Protein AF-A0A925H1S0-F1 (afdb_monomer)

Structure (mmCIF, N/CA/C/O backbone):
data_AF-A0A925H1S0-F1
#
_entry.id   AF-A0A925H1S0-F1
#
loop_
_atom_site.group_PDB
_atom_site.id
_atom_site.type_symbol
_atom_site.label_atom_id
_atom_site.label_alt_id
_atom_site.lab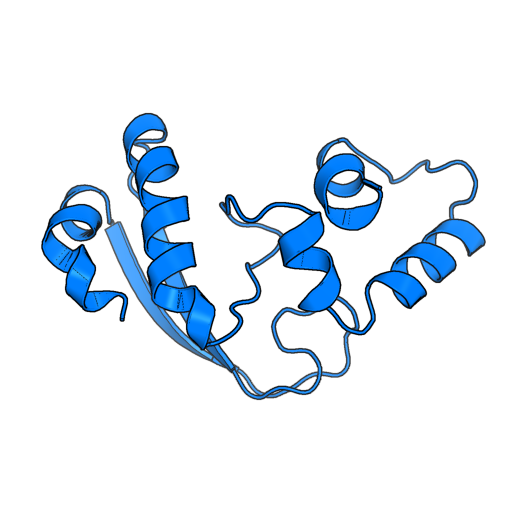el_comp_id
_atom_site.label_asym_id
_atom_site.label_entity_id
_atom_site.label_seq_id
_atom_site.pdbx_PDB_ins_code
_atom_site.Cartn_x
_atom_site.Cartn_y
_atom_site.Cartn_z
_atom_site.occupancy
_atom_site.B_iso_or_equiv
_atom_site.auth_seq_id
_atom_site.auth_comp_id
_atom_site.auth_asym_id
_atom_site.auth_atom_id
_atom_site.pdbx_PDB_model_num
ATOM 1 N N . ALA A 1 1 ? -4.481 -5.041 -17.999 1.00 91.06 1 ALA A N 1
ATOM 2 C CA . ALA A 1 1 ? -4.084 -3.693 -17.539 1.00 91.06 1 ALA A CA 1
ATOM 3 C C . ALA A 1 1 ? -2.563 -3.558 -17.510 1.00 91.06 1 ALA A C 1
ATOM 5 O O . ALA A 1 1 ? -2.028 -3.006 -18.456 1.00 91.06 1 ALA A O 1
ATOM 6 N N . VAL A 1 2 ? -1.868 -4.151 -16.526 1.00 93.62 2 VAL A N 1
ATOM 7 C CA . VAL A 1 2 ? -0.399 -4.038 -16.345 1.00 93.62 2 VAL A CA 1
ATOM 8 C C . VAL A 1 2 ? 0.413 -4.391 -17.596 1.00 93.62 2 VAL A C 1
ATOM 10 O O . VAL A 1 2 ? 1.382 -3.708 -17.899 1.00 93.62 2 VAL A O 1
ATOM 13 N N . GLU A 1 3 ? -0.018 -5.395 -18.360 1.00 94.38 3 GLU A N 1
ATOM 14 C CA . GLU A 1 3 ? 0.625 -5.815 -19.614 1.00 94.38 3 GLU A CA 1
ATOM 15 C C . GLU A 1 3 ? 0.848 -4.669 -20.621 1.00 94.38 3 GLU A C 1
ATOM 17 O O . GLU A 1 3 ? 1.852 -4.652 -21.325 1.00 94.38 3 GLU A O 1
ATOM 22 N N . ARG A 1 4 ? -0.025 -3.650 -20.642 1.00 96.44 4 ARG A N 1
ATOM 23 C CA . ARG A 1 4 ? 0.122 -2.462 -21.510 1.00 96.44 4 ARG A CA 1
ATOM 24 C C . ARG A 1 4 ? 1.370 -1.630 -21.194 1.00 96.44 4 ARG A C 1
ATOM 26 O O . ARG A 1 4 ? 1.775 -0.800 -21.999 1.00 96.44 4 ARG A O 1
ATOM 33 N N . LEU A 1 5 ? 1.958 -1.830 -20.015 1.00 97.12 5 LEU A N 1
ATOM 34 C CA . LEU A 1 5 ? 3.176 -1.174 -19.552 1.00 97.12 5 LEU A CA 1
ATOM 35 C C . LEU A 1 5 ? 4.403 -2.097 -19.623 1.00 97.12 5 LEU A C 1
ATOM 37 O O . LEU A 1 5 ? 5.449 -1.706 -19.107 1.00 97.12 5 LEU A O 1
ATOM 41 N N . ARG A 1 6 ? 4.305 -3.289 -20.242 1.00 96.81 6 ARG A N 1
ATOM 42 C CA . ARG A 1 6 ? 5.385 -4.293 -20.346 1.00 96.81 6 ARG A CA 1
ATOM 43 C C . ARG A 1 6 ? 6.742 -3.657 -20.634 1.00 96.81 6 ARG A C 1
ATOM 45 O O . ARG A 1 6 ? 7.643 -3.767 -19.810 1.00 96.81 6 ARG A O 1
ATOM 52 N N . ASP A 1 7 ? 6.857 -2.922 -21.736 1.00 97.75 7 ASP A N 1
ATOM 53 C CA . ASP A 1 7 ? 8.143 -2.382 -22.200 1.00 97.75 7 ASP A CA 1
ATOM 54 C C . ASP A 1 7 ? 8.728 -1.324 -21.254 1.00 97.75 7 ASP A C 1
ATOM 56 O O . ASP A 1 7 ? 9.930 -1.070 -21.257 1.00 97.75 7 ASP A O 1
ATOM 60 N N . ARG A 1 8 ? 7.888 -0.728 -20.399 1.00 97.44 8 ARG A N 1
ATOM 61 C CA . ARG A 1 8 ? 8.308 0.209 -19.350 1.00 97.44 8 ARG A CA 1
ATOM 62 C C . ARG A 1 8 ? 8.651 -0.492 -18.037 1.00 97.44 8 ARG A C 1
ATOM 64 O O . ARG A 1 8 ? 9.439 0.041 -17.271 1.00 97.44 8 ARG A O 1
ATOM 71 N N . ILE A 1 9 ? 8.047 -1.645 -17.752 1.00 97.69 9 ILE A N 1
ATOM 72 C CA . ILE A 1 9 ? 8.212 -2.394 -16.498 1.00 97.69 9 ILE A CA 1
ATOM 73 C C . ILE A 1 9 ? 9.393 -3.361 -16.593 1.00 97.69 9 ILE A C 1
ATOM 75 O O . ILE A 1 9 ? 10.259 -3.356 -15.719 1.00 97.69 9 ILE A O 1
ATOM 79 N N . THR A 1 10 ? 9.439 -4.179 -17.647 1.00 97.44 10 THR A N 1
ATOM 80 C CA . THR A 1 10 ? 10.390 -5.287 -17.813 1.00 97.44 10 THR A CA 1
ATOM 81 C C . THR A 1 10 ? 11.858 -4.878 -17.649 1.00 97.44 10 THR A C 1
ATOM 83 O O . THR A 1 10 ? 12.572 -5.609 -16.963 1.00 97.44 10 THR A O 1
ATOM 86 N N . PRO A 1 11 ? 12.338 -3.726 -18.165 1.00 98.06 11 PRO A N 1
ATOM 87 C CA . PRO A 1 11 ? 13.737 -3.329 -17.985 1.00 98.06 11 PRO A CA 1
ATOM 88 C C . PRO A 1 11 ? 14.167 -3.186 -16.515 1.00 98.06 11 PRO A C 1
ATOM 90 O O . PRO A 1 11 ? 15.327 -3.441 -16.188 1.00 98.06 11 PRO A O 1
ATOM 93 N N . HIS A 1 12 ? 13.231 -2.834 -15.629 1.00 98.31 12 HIS A N 1
ATOM 94 C CA . HIS A 1 12 ? 13.474 -2.529 -14.214 1.00 98.31 12 HIS A CA 1
ATOM 95 C C . HIS A 1 12 ? 13.027 -3.653 -13.264 1.00 98.31 12 HIS A C 1
ATOM 97 O O . HIS A 1 12 ? 13.186 -3.546 -12.047 1.00 98.31 12 HIS A O 1
ATOM 103 N N . LEU A 1 13 ? 12.439 -4.725 -13.796 1.00 98.00 13 LEU A N 1
ATOM 104 C CA . LEU A 1 13 ? 11.839 -5.807 -13.024 1.00 98.00 13 LEU A CA 1
ATOM 105 C C . LEU A 1 13 ? 12.825 -6.976 -12.872 1.00 98.00 13 LEU A C 1
ATOM 107 O O . LEU A 1 13 ? 13.468 -7.376 -13.839 1.00 98.00 13 LEU A O 1
ATOM 111 N N . LEU A 1 14 ? 12.930 -7.541 -11.667 1.00 98.38 14 LEU A N 1
ATOM 112 C CA . LEU A 1 14 ? 13.554 -8.852 -11.453 1.00 98.38 14 LEU A CA 1
ATOM 113 C C . LEU A 1 14 ? 12.534 -9.967 -11.699 1.00 98.38 14 LEU A C 1
ATOM 115 O O . LEU A 1 14 ? 12.795 -10.887 -12.465 1.00 98.38 14 LEU A O 1
ATOM 119 N N . ILE A 1 15 ? 11.361 -9.872 -11.065 1.00 98.19 15 ILE A N 1
ATOM 120 C CA . ILE A 1 15 ? 10.263 -10.829 -11.242 1.00 98.19 15 ILE A CA 1
ATOM 121 C C . ILE A 1 15 ? 8.916 -10.202 -10.866 1.00 98.19 15 ILE A C 1
ATOM 123 O O . ILE A 1 15 ? 8.851 -9.313 -10.013 1.00 98.19 15 ILE A O 1
ATOM 127 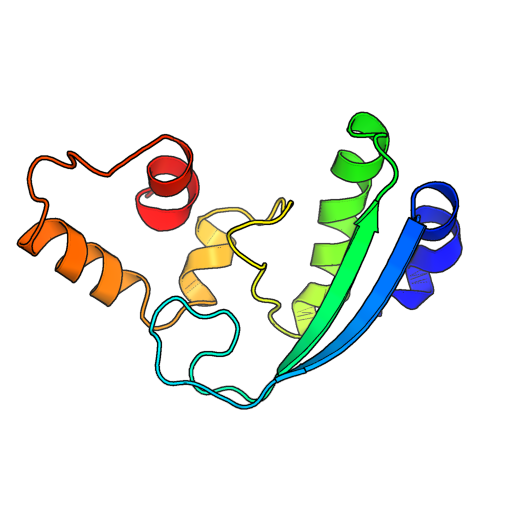N N . SER A 1 16 ? 7.835 -10.689 -11.479 1.00 98.00 16 SER A N 1
ATOM 128 C CA . SER A 1 16 ? 6.468 -10.466 -11.007 1.00 98.00 16 SER A CA 1
ATOM 129 C C . SER A 1 16 ? 5.822 -11.794 -10.628 1.00 98.00 16 SER A C 1
ATOM 131 O O . SER A 1 16 ? 6.065 -12.817 -11.262 1.00 98.00 16 SER A O 1
ATOM 133 N N . GLU A 1 17 ? 5.012 -11.769 -9.577 1.00 98.50 17 GLU A N 1
ATOM 134 C CA . GLU A 1 17 ? 4.317 -12.934 -9.039 1.00 98.50 17 GLU A CA 1
AT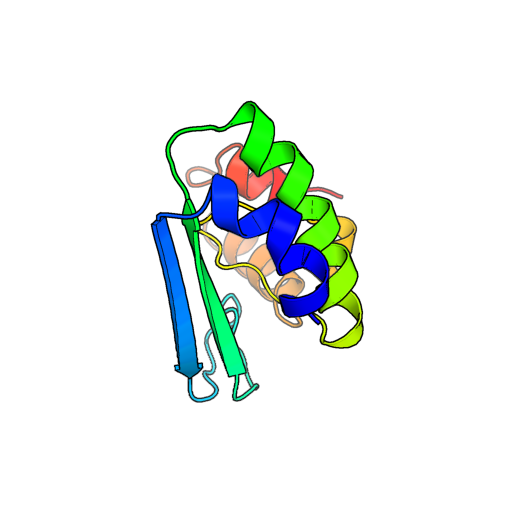OM 135 C C . GLU A 1 17 ? 2.825 -12.606 -8.925 1.00 98.50 17 GLU A C 1
ATOM 137 O O . GLU A 1 17 ? 2.454 -11.574 -8.356 1.00 98.50 17 GLU A O 1
ATOM 142 N N . ILE A 1 18 ? 1.973 -13.487 -9.451 1.00 98.19 18 ILE A N 1
ATOM 143 C CA . ILE A 1 18 ? 0.515 -13.365 -9.374 1.00 98.19 18 ILE A CA 1
ATOM 144 C C . ILE A 1 18 ? -0.002 -14.426 -8.412 1.00 98.19 18 ILE A C 1
ATOM 146 O O . ILE A 1 18 ? 0.297 -15.608 -8.562 1.00 98.19 18 ILE A O 1
ATOM 150 N N . ARG A 1 19 ? -0.789 -13.999 -7.426 1.00 98.69 19 ARG A N 1
ATOM 151 C CA . ARG A 1 19 ? -1.390 -14.879 -6.417 1.00 98.69 19 ARG A CA 1
ATOM 152 C C . ARG A 1 19 ? -2.861 -14.578 -6.231 1.00 98.69 19 ARG A C 1
ATOM 154 O O . ARG A 1 19 ? -3.306 -13.462 -6.482 1.00 98.69 19 ARG A O 1
ATOM 161 N N . THR A 1 20 ? -3.582 -15.547 -5.694 1.00 98.69 20 THR A N 1
ATOM 162 C CA . THR A 1 20 ? -4.933 -15.370 -5.161 1.00 98.69 20 THR A CA 1
ATOM 163 C C . THR A 1 20 ? -4.904 -15.439 -3.643 1.00 98.69 20 THR A C 1
ATOM 165 O O . THR A 1 20 ? -4.183 -16.257 -3.073 1.00 98.69 20 THR A O 1
ATOM 168 N N . VAL A 1 21 ? -5.701 -14.601 -2.991 1.00 98.69 21 VAL A N 1
ATOM 169 C CA . VAL A 1 21 ? -5.843 -14.548 -1.535 1.00 98.69 21 VAL A CA 1
ATOM 170 C C . VAL A 1 21 ? -7.332 -14.564 -1.198 1.00 98.69 21 VAL A C 1
ATOM 172 O O . VAL A 1 21 ? -8.117 -13.843 -1.819 1.00 98.69 21 VAL A O 1
ATOM 175 N N . ALA A 1 22 ? -7.729 -15.407 -0.244 1.00 98.69 22 ALA A N 1
ATOM 176 C CA . ALA A 1 22 ? -9.091 -15.414 0.280 1.00 98.69 22 ALA A CA 1
ATOM 177 C C . ALA A 1 22 ? -9.413 -14.083 0.986 1.00 98.69 22 ALA A C 1
ATOM 179 O O . ALA A 1 22 ? -8.512 -13.341 1.374 1.00 98.69 22 ALA A O 1
ATOM 180 N N . ALA A 1 23 ? -10.699 -13.775 1.148 1.00 98.62 23 ALA A N 1
ATOM 181 C CA . ALA A 1 23 ? -11.100 -12.638 1.969 1.00 98.62 23 ALA A CA 1
ATOM 182 C C . ALA A 1 23 ? -10.702 -12.857 3.436 1.00 98.62 23 ALA A C 1
ATOM 184 O O . ALA A 1 23 ? -10.734 -13.988 3.923 1.00 98.62 23 ALA A O 1
ATOM 185 N N . ASP A 1 24 ? -10.403 -11.768 4.140 1.00 98.62 24 ASP A N 1
ATOM 186 C CA . ASP A 1 24 ? -10.204 -11.772 5.590 1.00 98.62 24 ASP A CA 1
ATOM 187 C C . ASP A 1 24 ? -11.048 -10.696 6.290 1.00 98.62 24 ASP A C 1
ATOM 189 O O . ASP A 1 24 ? -11.729 -9.890 5.647 1.00 98.62 24 ASP A O 1
ATOM 193 N N . ASP A 1 25 ? -10.991 -10.697 7.621 1.00 98.31 25 ASP A N 1
ATOM 194 C CA . ASP A 1 25 ? -11.728 -9.771 8.485 1.00 98.31 25 ASP A CA 1
ATOM 195 C C . ASP A 1 25 ? -10.823 -8.725 9.158 1.00 98.31 25 ASP A C 1
ATOM 197 O O . ASP A 1 25 ? -11.271 -7.958 10.015 1.00 98.31 25 ASP A O 1
ATOM 201 N N . LEU A 1 26 ? -9.544 -8.662 8.775 1.00 98.50 26 LEU A N 1
ATOM 202 C CA . LEU A 1 26 ? -8.580 -7.738 9.362 1.00 98.50 26 LEU A CA 1
ATOM 203 C C . LEU A 1 26 ? -8.765 -6.356 8.732 1.00 98.50 26 LEU A C 1
ATOM 205 O O . LEU A 1 26 ? -8.505 -6.160 7.550 1.00 98.50 26 LEU A O 1
ATOM 209 N N . TRP A 1 27 ? -9.179 -5.373 9.532 1.00 98.12 27 TRP A N 1
ATOM 210 C CA . TRP A 1 27 ? -9.606 -4.042 9.069 1.00 98.12 27 TRP A CA 1
ATOM 211 C C . TRP A 1 27 ? -8.633 -3.341 8.116 1.00 98.12 27 TRP A C 1
ATOM 213 O O . TRP A 1 27 ? -9.059 -2.668 7.178 1.00 98.12 27 TRP A O 1
ATOM 223 N N . MET A 1 28 ? -7.331 -3.511 8.351 1.00 98.00 28 MET A N 1
ATOM 224 C CA . MET A 1 28 ? -6.271 -2.886 7.558 1.00 98.00 28 MET A CA 1
ATOM 225 C C . MET A 1 28 ? -5.637 -3.841 6.541 1.00 98.00 28 MET A C 1
ATOM 227 O O . MET A 1 28 ?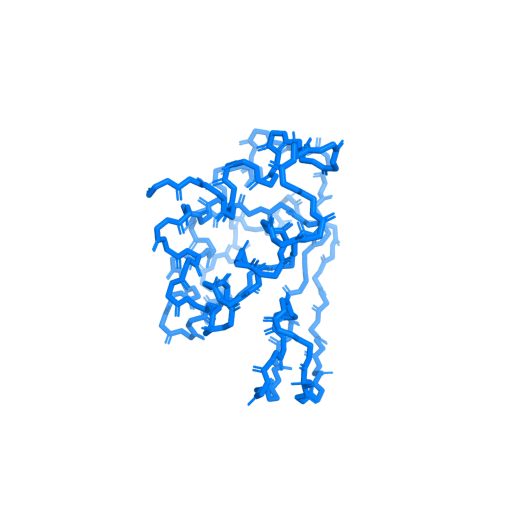 -4.625 -3.500 5.933 1.00 98.00 28 MET A O 1
ATOM 231 N N . SER A 1 29 ? -6.199 -5.028 6.321 1.00 98.38 29 SER A N 1
ATOM 232 C CA . SER A 1 29 ? -5.719 -5.924 5.275 1.00 98.38 29 SER A CA 1
ATOM 233 C C . SER A 1 29 ? -6.086 -5.403 3.882 1.00 98.38 29 SER A C 1
ATOM 235 O O . SER A 1 29 ? -7.231 -5.002 3.647 1.00 98.38 29 SER A O 1
ATOM 237 N N . PRO A 1 30 ? -5.174 -5.493 2.896 1.00 98.12 30 PRO A N 1
ATOM 238 C CA . PRO A 1 30 ? -5.527 -5.299 1.492 1.00 98.12 30 PRO A CA 1
ATOM 239 C C . PRO A 1 30 ? -6.637 -6.255 1.001 1.00 98.12 30 PRO A C 1
ATOM 241 O O . PRO A 1 30 ? -7.306 -5.957 0.011 1.00 98.12 30 PRO A O 1
ATOM 244 N N . CYS A 1 31 ? -6.879 -7.372 1.697 1.00 98.44 31 CYS A N 1
ATOM 245 C CA . CYS A 1 31 ? -7.869 -8.396 1.338 1.00 98.44 31 CYS A CA 1
ATOM 246 C C . CYS A 1 31 ? -9.147 -8.358 2.204 1.00 98.44 31 CYS A C 1
ATOM 248 O O . CYS A 1 31 ? -9.984 -9.257 2.094 1.00 98.44 31 CYS A O 1
ATOM 250 N N . TYR A 1 32 ? -9.342 -7.303 3.012 1.00 98.38 32 TYR A N 1
ATOM 251 C CA . TYR A 1 32 ? -10.519 -7.149 3.876 1.00 98.38 32 TYR A CA 1
ATOM 252 C C . TYR A 1 32 ? -11.827 -7.327 3.090 1.00 98.38 32 TYR A C 1
ATOM 254 O O . TYR A 1 32 ? -12.073 -6.592 2.119 1.00 98.38 32 TYR A O 1
ATOM 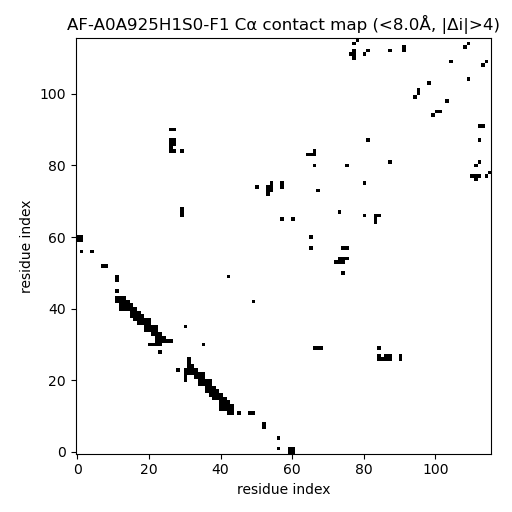262 N N . LYS A 1 33 ? -12.624 -8.325 3.501 1.00 98.00 33 LYS A N 1
ATOM 263 C CA . LYS A 1 33 ? -13.930 -8.738 2.955 1.00 98.00 33 LYS A CA 1
ATOM 264 C C . LYS A 1 33 ? -13.967 -8.960 1.436 1.00 98.00 33 LYS A C 1
ATOM 266 O O . LYS A 1 33 ? -15.040 -8.957 0.838 1.00 98.00 33 LYS A O 1
ATOM 271 N N . ARG A 1 34 ? -12.811 -9.166 0.793 1.00 97.44 34 ARG A N 1
ATOM 272 C CA . ARG A 1 34 ? -12.707 -9.278 -0.667 1.00 97.44 34 ARG A CA 1
ATOM 273 C C . ARG A 1 34 ? -11.687 -10.345 -1.079 1.00 97.44 34 ARG A C 1
ATOM 275 O O . ARG A 1 34 ? -10.486 -10.101 -0.921 1.00 97.44 34 ARG A O 1
ATOM 282 N N . PRO A 1 35 ? -12.115 -11.470 -1.689 1.00 98.31 35 PRO A N 1
ATOM 283 C CA . PRO A 1 35 ? -11.197 -12.366 -2.384 1.00 98.31 35 PRO A CA 1
ATOM 284 C C . PRO A 1 35 ? -10.436 -11.568 -3.442 1.00 98.31 35 PRO A C 1
ATOM 286 O O . PRO A 1 35 ? -11.037 -10.807 -4.202 1.00 98.31 35 PRO A O 1
ATOM 289 N N . SER A 1 36 ? -9.115 -11.679 -3.450 1.00 98.50 36 SER A N 1
ATOM 290 C CA . SER A 1 36 ? -8.259 -10.739 -4.171 1.00 98.50 36 SER A CA 1
ATOM 291 C C . SER A 1 36 ? -7.212 -11.462 -5.007 1.00 98.50 36 SER A C 1
ATOM 293 O O . SER A 1 36 ? -6.638 -12.465 -4.587 1.00 98.50 36 SER A O 1
ATOM 295 N N . VAL A 1 37 ? -6.923 -10.913 -6.187 1.00 98.38 37 VAL A N 1
ATOM 296 C CA . VAL A 1 37 ? -5.713 -11.239 -6.948 1.00 98.38 37 VAL A CA 1
ATOM 297 C C . VAL A 1 37 ? -4.641 -10.218 -6.579 1.00 98.38 37 VAL A C 1
ATOM 299 O O . VAL A 1 37 ? -4.865 -9.012 -6.686 1.00 98.38 37 VAL A O 1
ATOM 302 N N . ALA A 1 38 ? -3.476 -10.690 -6.147 1.00 98.44 38 ALA A N 1
ATOM 303 C CA . ALA A 1 38 ? -2.320 -9.863 -5.833 1.00 98.44 38 ALA A CA 1
ATOM 304 C C . ALA A 1 38 ? -1.311 -9.915 -6.983 1.00 98.44 38 ALA A C 1
ATOM 306 O O . ALA A 1 38 ? -0.855 -10.995 -7.359 1.00 98.44 38 ALA A O 1
ATOM 307 N N . ILE A 1 39 ? -0.932 -8.743 -7.496 1.00 98.25 39 ILE A N 1
ATOM 308 C CA . ILE A 1 39 ? 0.148 -8.579 -8.475 1.00 98.25 39 ILE A CA 1
ATOM 309 C C . ILE A 1 39 ? 1.352 -8.014 -7.725 1.00 98.25 39 ILE A C 1
ATOM 311 O O . ILE A 1 39 ? 1.339 -6.869 -7.272 1.00 98.25 39 ILE A O 1
ATOM 315 N N . HIS A 1 40 ? 2.377 -8.839 -7.537 1.00 98.56 40 HIS A N 1
ATOM 316 C CA . HIS A 1 40 ? 3.608 -8.463 -6.849 1.00 98.56 40 HIS A CA 1
ATOM 317 C C . HIS A 1 40 ? 4.707 -8.125 -7.851 1.00 98.56 40 HIS A C 1
ATOM 319 O O . HIS A 1 40 ? 4.822 -8.772 -8.890 1.00 98.56 40 HIS A O 1
ATOM 325 N N . PHE A 1 41 ? 5.536 -7.142 -7.505 1.00 98.50 41 PHE A N 1
ATOM 326 C CA . PHE A 1 41 ? 6.700 -6.737 -8.281 1.00 98.50 41 PHE A CA 1
ATOM 327 C C . PHE A 1 41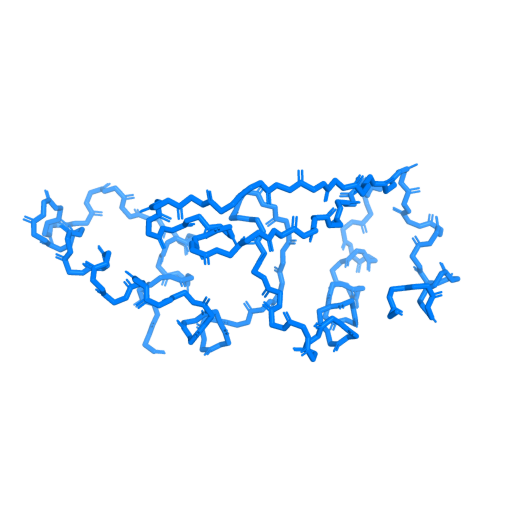 ? 7.933 -6.758 -7.382 1.00 98.50 41 PHE A C 1
ATOM 329 O O . PHE A 1 41 ? 7.965 -6.099 -6.339 1.00 98.50 41 PHE A O 1
ATOM 336 N N . THR A 1 42 ? 8.957 -7.491 -7.803 1.00 98.44 42 THR A N 1
ATOM 337 C CA . THR A 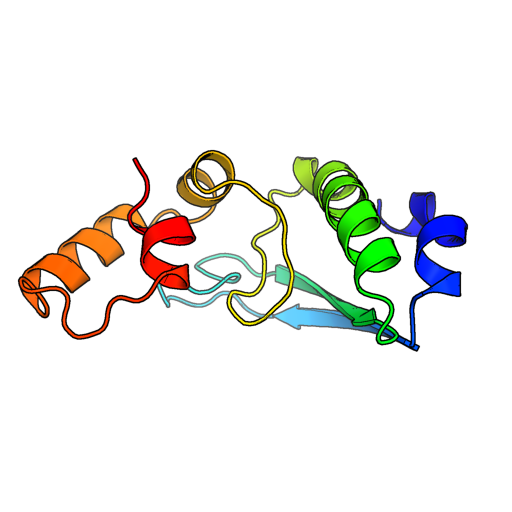1 42 ? 10.311 -7.369 -7.265 1.00 98.44 42 THR A CA 1
ATOM 338 C C . THR A 1 42 ? 11.119 -6.547 -8.259 1.00 98.44 42 THR A C 1
ATOM 340 O O . THR A 1 42 ? 11.408 -7.010 -9.362 1.00 98.44 42 THR A O 1
ATOM 343 N N . TRP A 1 43 ? 11.458 -5.317 -7.886 1.00 98.50 43 TRP A N 1
ATOM 344 C CA . TRP A 1 43 ? 12.212 -4.389 -8.729 1.00 98.50 43 TRP A CA 1
ATOM 345 C C . TRP A 1 43 ? 13.723 -4.582 -8.573 1.00 98.50 43 TRP A C 1
ATOM 347 O O . TRP A 1 43 ? 14.198 -4.976 -7.507 1.00 98.50 43 TRP A O 1
ATOM 357 N N . LYS A 1 44 ? 14.489 -4.229 -9.609 1.00 98.56 44 LYS A N 1
ATOM 358 C CA . LYS A 1 44 ? 15.914 -3.904 -9.459 1.00 98.56 44 LYS A CA 1
ATOM 359 C C . LYS A 1 44 ? 16.058 -2.685 -8.539 1.00 98.56 44 LYS A C 1
ATOM 361 O O . LYS A 1 44 ? 15.119 -1.897 -8.401 1.00 98.56 44 LYS A O 1
ATOM 366 N N . GLN A 1 45 ? 17.227 -2.498 -7.925 1.00 97.50 45 GLN A N 1
ATOM 367 C CA . GLN A 1 45 ? 17.495 -1.370 -7.015 1.00 97.50 45 GLN A CA 1
ATOM 368 C C . GLN A 1 45 ? 17.704 -0.036 -7.765 1.00 97.50 45 GLN A C 1
ATOM 370 O O . GLN A 1 45 ? 18.705 0.652 -7.607 1.00 97.50 45 GLN A O 1
ATOM 375 N N . GLU A 1 46 ? 16.736 0.341 -8.597 1.00 97.50 46 GLU A N 1
ATOM 376 C CA . GLU A 1 46 ? 16.777 1.486 -9.508 1.00 97.50 46 GLU A CA 1
ATOM 377 C C . GLU A 1 46 ? 15.680 2.490 -9.126 1.00 97.50 46 GLU A C 1
ATOM 379 O O . GLU A 1 46 ? 14.768 2.793 -9.901 1.00 97.50 46 GLU A O 1
ATOM 384 N N . TRP A 1 47 ? 15.742 2.993 -7.888 1.00 96.56 47 TRP A N 1
ATOM 385 C CA . TRP A 1 47 ? 14.662 3.789 -7.293 1.00 96.56 47 TRP A CA 1
ATOM 386 C C . TRP A 1 47 ? 14.162 4.954 -8.166 1.00 96.56 47 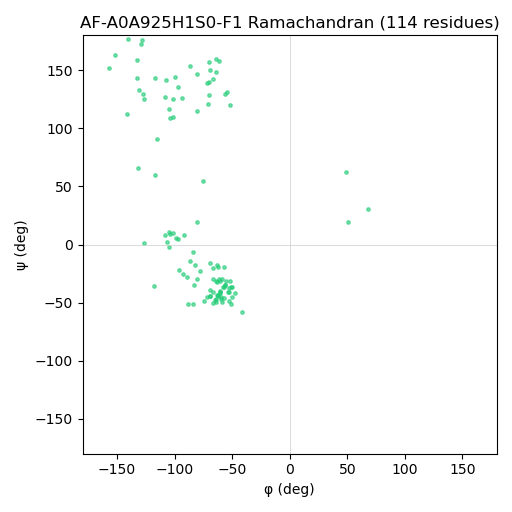TRP A C 1
ATOM 388 O O . TRP A 1 47 ? 12.945 5.075 -8.321 1.00 96.56 47 TRP A O 1
ATOM 398 N N . PRO A 1 48 ? 15.019 5.778 -8.805 1.00 97.50 48 PRO A N 1
ATOM 399 C CA . PRO A 1 48 ? 14.535 6.871 -9.648 1.00 97.50 48 PRO A CA 1
ATOM 400 C C . PRO A 1 48 ? 13.632 6.409 -10.800 1.00 97.50 48 PRO A C 1
ATOM 402 O O . PRO A 1 48 ? 12.668 7.099 -11.131 1.00 97.50 48 PRO A O 1
ATOM 405 N N . ALA A 1 49 ? 13.922 5.254 -11.406 1.00 97.38 49 ALA A N 1
ATOM 406 C CA . ALA A 1 49 ? 13.099 4.688 -12.470 1.00 97.38 49 ALA A CA 1
ATOM 407 C C . ALA A 1 49 ? 11.805 4.089 -11.909 1.00 97.38 49 ALA A C 1
ATOM 409 O O . ALA A 1 49 ? 10.718 4.448 -12.364 1.00 97.38 49 ALA A O 1
ATOM 410 N N . VAL A 1 50 ? 11.913 3.265 -10.861 1.00 97.94 50 VAL A N 1
ATOM 411 C CA . VAL A 1 50 ? 10.764 2.618 -10.206 1.00 97.94 50 VAL A CA 1
ATOM 412 C C . VAL A 1 50 ? 9.754 3.656 -9.712 1.00 97.94 50 VAL A C 1
ATOM 414 O O . VAL A 1 50 ? 8.567 3.538 -10.006 1.00 97.94 50 VAL A O 1
ATOM 417 N N . LYS A 1 51 ? 10.210 4.731 -9.055 1.00 97.62 51 LYS A N 1
ATOM 418 C CA . LYS A 1 51 ? 9.346 5.808 -8.544 1.00 97.62 51 LYS A CA 1
ATOM 419 C C . LYS A 1 51 ? 8.481 6.448 -9.636 1.00 97.62 51 LYS A C 1
ATOM 421 O O . LYS A 1 51 ? 7.348 6.826 -9.363 1.00 97.62 51 LYS A O 1
ATOM 426 N N . ARG A 1 52 ? 8.989 6.565 -10.869 1.00 97.62 52 ARG A N 1
ATOM 427 C CA . ARG A 1 52 ? 8.228 7.117 -12.007 1.00 97.62 52 ARG A CA 1
ATOM 428 C C . ARG A 1 52 ? 7.225 6.124 -12.597 1.00 97.62 52 ARG A C 1
ATOM 430 O O . ARG A 1 52 ? 6.272 6.549 -13.244 1.00 97.62 52 ARG A O 1
ATOM 437 N N . LEU A 1 53 ? 7.430 4.823 -12.392 1.00 97.88 53 LEU A N 1
ATOM 438 C CA . LEU A 1 53 ? 6.542 3.773 -12.893 1.00 97.88 53 LEU A CA 1
ATOM 439 C C . LEU A 1 53 ? 5.339 3.531 -11.983 1.00 97.88 53 LEU A C 1
ATOM 441 O O . LEU A 1 53 ? 4.262 3.242 -12.502 1.00 97.88 53 LEU A O 1
ATOM 445 N N . LEU A 1 54 ? 5.500 3.664 -10.662 1.00 98.12 54 LEU A N 1
ATOM 446 C CA . LEU A 1 54 ? 4.432 3.369 -9.697 1.00 98.12 54 LEU A CA 1
ATOM 447 C C . LEU A 1 54 ? 3.116 4.110 -10.009 1.00 98.12 54 LEU A C 1
ATOM 449 O O . LEU A 1 54 ? 2.108 3.416 -10.155 1.00 98.12 54 LEU A O 1
ATOM 453 N N . PRO A 1 55 ? 3.095 5.436 -10.272 1.00 97.94 55 PRO A N 1
ATOM 454 C CA . PRO A 1 55 ? 1.847 6.130 -10.595 1.00 97.94 55 PRO A CA 1
ATOM 455 C C . PRO A 1 55 ? 1.194 5.635 -11.893 1.00 97.94 55 PRO A C 1
ATOM 457 O O . PRO A 1 55 ? -0.028 5.632 -12.023 1.00 97.94 55 PRO A O 1
ATOM 460 N N . LEU A 1 56 ? 1.995 5.200 -12.875 1.00 98.06 56 LEU A N 1
ATOM 461 C CA . LEU A 1 56 ? 1.476 4.664 -14.137 1.00 98.06 56 LEU A CA 1
ATOM 462 C C . LEU A 1 56 ? 0.784 3.318 -13.910 1.00 98.06 56 LEU A C 1
ATOM 464 O O . LEU A 1 56 ? -0.312 3.098 -14.424 1.00 98.06 56 LEU A O 1
ATOM 468 N N . ILE A 1 57 ? 1.404 2.440 -13.118 1.00 98.19 57 ILE A N 1
ATOM 469 C CA . ILE A 1 57 ? 0.841 1.136 -12.746 1.00 98.19 57 ILE A CA 1
ATOM 470 C C . ILE A 1 57 ? -0.434 1.330 -11.923 1.00 98.19 57 ILE A C 1
ATOM 472 O O . ILE A 1 57 ? -1.456 0.709 -12.212 1.00 98.19 57 ILE A O 1
ATOM 476 N N . GLU A 1 58 ? -0.397 2.214 -10.927 1.00 97.81 58 GLU A N 1
ATOM 477 C CA . GLU A 1 58 ? -1.540 2.530 -10.066 1.00 97.81 58 GLU A CA 1
ATOM 478 C C . GLU A 1 58 ? -2.716 3.094 -10.864 1.00 97.81 58 GLU A C 1
ATOM 480 O O . GLU A 1 58 ? -3.858 2.693 -10.633 1.00 97.81 58 GLU A O 1
ATOM 485 N N . ARG A 1 59 ? -2.445 3.946 -11.860 1.00 97.00 59 ARG A N 1
ATOM 486 C CA . ARG A 1 59 ? -3.464 4.462 -12.776 1.00 97.00 59 ARG A CA 1
ATOM 487 C C . ARG A 1 59 ? -4.073 3.364 -13.645 1.00 97.00 59 ARG A C 1
ATOM 489 O O . ARG A 1 59 ? -5.296 3.285 -13.717 1.00 97.00 59 ARG A O 1
ATOM 496 N N . GLU A 1 60 ? -3.263 2.504 -14.266 1.00 97.75 60 GLU A N 1
ATOM 497 C CA . GLU A 1 60 ? -3.775 1.379 -15.073 1.00 97.75 60 GLU A CA 1
ATOM 498 C C . GLU A 1 60 ? -4.604 0.394 -14.237 1.00 97.75 60 GLU A C 1
ATOM 500 O O . GLU A 1 60 ? -5.526 -0.244 -14.748 1.00 97.75 60 GLU A O 1
ATOM 505 N N . LEU A 1 61 ? -4.287 0.264 -12.947 1.00 97.12 61 LEU A N 1
ATOM 506 C CA . LEU A 1 61 ? -5.030 -0.580 -12.020 1.00 97.12 61 LEU A CA 1
ATOM 507 C C . LEU A 1 61 ? -6.230 0.125 -11.373 1.00 97.12 61 LEU A C 1
ATOM 509 O O . LEU A 1 61 ? -7.076 -0.566 -10.809 1.00 97.12 61 LEU A O 1
ATOM 513 N N . SER A 1 62 ? -6.349 1.454 -11.459 1.00 95.62 62 SER A N 1
ATOM 514 C CA . SER A 1 62 ? -7.388 2.230 -10.762 1.00 95.62 62 SER A CA 1
ATOM 515 C C . SER A 1 62 ? -8.833 1.739 -10.956 1.00 95.62 62 SER A C 1
ATOM 517 O O . SER A 1 62 ? -9.548 1.724 -9.949 1.00 95.62 62 SER A O 1
ATOM 519 N N . PRO A 1 63 ? -9.273 1.232 -12.134 1.00 96.19 63 PRO A N 1
ATOM 520 C CA . PRO A 1 63 ? -10.640 0.724 -12.295 1.00 96.19 63 PRO A CA 1
ATOM 521 C C . PRO A 1 63 ? -10.967 -0.473 -11.389 1.00 96.19 63 PRO A C 1
ATOM 523 O O . PRO A 1 63 ? -12.133 -0.753 -11.133 1.00 96.19 63 PRO A O 1
ATOM 526 N N . PHE A 1 64 ? -9.947 -1.170 -10.876 1.00 96.06 64 PHE A N 1
ATOM 527 C CA . PHE A 1 64 ? -10.088 -2.333 -9.995 1.00 96.06 64 PHE A CA 1
ATOM 528 C C . PHE A 1 64 ? -9.968 -1.986 -8.503 1.00 96.06 64 PHE A C 1
ATOM 530 O O . PHE A 1 64 ? -9.945 -2.890 -7.666 1.00 96.06 64 PHE A O 1
ATOM 537 N N . GLN A 1 65 ? -9.859 -0.696 -8.156 1.00 94.69 65 GLN A N 1
ATOM 538 C CA . GLN A 1 65 ? -9.707 -0.211 -6.777 1.00 94.69 65 GLN A CA 1
ATOM 539 C C . GLN A 1 65 ? -8.594 -0.965 -6.010 1.00 94.69 65 GLN A C 1
ATOM 541 O O . GLN A 1 65 ? -8.863 -1.679 -5.027 1.00 94.69 65 GLN A O 1
ATOM 546 N N . PRO A 1 66 ? -7.331 -0.878 -6.474 1.00 96.38 66 PRO A N 1
ATOM 547 C CA . PRO A 1 66 ? -6.237 -1.642 -5.897 1.00 96.38 66 PRO A CA 1
ATOM 548 C C . PRO A 1 66 ? -5.909 -1.114 -4.500 1.00 96.38 66 PRO A C 1
ATOM 550 O O . PRO A 1 66 ? -5.880 0.096 -4.268 1.00 96.38 66 PRO A O 1
ATOM 553 N N . ARG A 1 67 ? -5.633 -2.027 -3.571 1.00 97.88 67 ARG A N 1
ATOM 554 C CA . ARG A 1 67 ? -5.139 -1.712 -2.227 1.00 97.88 67 ARG A CA 1
ATOM 555 C C . ARG A 1 67 ? -3.648 -2.053 -2.199 1.00 97.88 67 ARG A C 1
ATOM 557 O O . ARG A 1 67 ? -3.319 -3.221 -2.426 1.00 97.88 67 ARG A O 1
ATOM 564 N N . PRO A 1 68 ? -2.739 -1.081 -2.003 1.00 97.69 68 PRO A N 1
ATOM 565 C CA . PRO A 1 68 ? -1.318 -1.381 -1.973 1.00 97.69 68 PRO A CA 1
ATOM 566 C C . PRO A 1 68 ? -0.986 -2.172 -0.711 1.00 97.69 68 PRO A C 1
ATOM 568 O O . PRO A 1 68 ? -1.619 -2.015 0.333 1.00 97.69 68 PRO A O 1
ATOM 571 N N . HIS A 1 69 ? 0.031 -3.020 -0.801 1.00 98.12 69 HIS A N 1
ATOM 572 C CA . HIS A 1 69 ? 0.558 -3.698 0.372 1.00 98.12 69 HIS A CA 1
ATOM 573 C C . HIS A 1 69 ? 1.304 -2.681 1.244 1.00 98.12 69 HIS A C 1
ATOM 575 O O . HIS A 1 69 ? 2.287 -2.106 0.782 1.00 98.12 69 HIS A O 1
ATOM 581 N N . TRP A 1 70 ? 0.896 -2.501 2.504 1.00 97.94 70 TRP A N 1
ATOM 582 C CA . TRP A 1 70 ? 1.454 -1.468 3.389 1.00 97.94 70 TRP A CA 1
ATOM 583 C C . TRP A 1 70 ? 2.988 -1.511 3.492 1.00 97.94 70 TRP A C 1
ATOM 585 O O . TRP A 1 70 ? 3.653 -0.488 3.392 1.00 97.94 70 TRP A O 1
ATOM 595 N N . ALA A 1 71 ? 3.586 -2.699 3.577 1.00 97.19 71 ALA A N 1
ATOM 596 C CA . ALA A 1 71 ? 5.045 -2.844 3.646 1.00 97.19 71 ALA A CA 1
ATOM 597 C C . ALA A 1 71 ? 5.795 -2.751 2.289 1.00 97.19 71 ALA A C 1
ATOM 599 O O . ALA A 1 71 ? 6.904 -3.269 2.177 1.00 97.19 71 ALA A O 1
ATOM 600 N N . LYS A 1 72 ? 5.199 -2.183 1.229 1.00 98.00 72 LYS A N 1
ATOM 601 C CA . LYS A 1 72 ? 5.818 -2.071 -0.108 1.00 98.00 72 LYS A CA 1
ATOM 602 C C . LYS A 1 72 ? 5.749 -0.647 -0.652 1.00 98.00 72 LYS A C 1
ATOM 604 O O . LYS A 1 72 ? 5.121 0.230 -0.075 1.00 98.00 72 LYS A O 1
ATOM 609 N N . LEU A 1 73 ? 6.424 -0.438 -1.778 1.00 97.56 73 LEU A N 1
ATOM 610 C CA . LEU A 1 73 ? 6.421 0.829 -2.498 1.00 97.56 73 LEU A CA 1
ATOM 611 C C . LEU A 1 73 ? 5.052 1.069 -3.152 1.00 97.56 73 LEU A C 1
ATOM 613 O O . LEU A 1 73 ? 4.559 0.209 -3.884 1.00 97.56 73 LEU A O 1
ATOM 617 N N . PHE A 1 74 ? 4.482 2.246 -2.915 1.00 97.62 74 PHE A N 1
ATOM 618 C CA . PHE A 1 74 ? 3.303 2.780 -3.596 1.00 97.62 74 PHE A CA 1
ATOM 619 C C . PHE A 1 74 ? 3.370 4.314 -3.587 1.00 97.62 74 PHE A C 1
ATOM 621 O O . PHE A 1 74 ? 4.148 4.906 -2.835 1.00 97.62 74 PHE A O 1
ATOM 628 N N . THR A 1 75 ? 2.582 4.949 -4.446 1.00 96.75 75 THR A N 1
ATOM 629 C CA . THR A 1 75 ? 2.498 6.406 -4.614 1.00 96.75 75 THR A CA 1
ATOM 630 C C . THR A 1 75 ? 1.076 6.951 -4.507 1.00 96.75 75 THR A C 1
ATOM 632 O O . THR A 1 75 ? 0.899 8.163 -4.611 1.00 96.75 75 THR A O 1
ATOM 635 N N . LEU A 1 76 ? 0.084 6.090 -4.253 1.00 95.69 76 LEU A N 1
ATOM 636 C CA . LEU A 1 76 ? -1.283 6.513 -3.951 1.00 95.69 76 LEU A CA 1
ATOM 637 C C . LEU A 1 76 ? -1.301 7.504 -2.788 1.00 95.69 76 LEU A C 1
ATOM 639 O O . LEU A 1 76 ? -0.714 7.253 -1.732 1.00 95.69 76 LEU A O 1
ATOM 643 N N . SER A 1 77 ? -2.008 8.611 -2.988 1.00 94.94 77 SER A N 1
ATOM 644 C CA . SER A 1 77 ? -2.155 9.636 -1.962 1.00 94.94 77 SER A CA 1
ATOM 645 C C . SER A 1 77 ? -3.030 9.150 -0.794 1.00 94.94 77 SER A C 1
ATOM 647 O O . SER A 1 77 ? -3.869 8.260 -0.971 1.00 94.94 77 SER A O 1
ATOM 649 N N . PRO A 1 78 ? -2.901 9.742 0.407 1.00 94.88 78 PRO A N 1
ATOM 650 C CA . PRO A 1 78 ? -3.748 9.389 1.551 1.00 94.88 78 PRO A CA 1
ATOM 651 C C . PRO A 1 78 ? -5.247 9.553 1.259 1.00 94.88 78 PRO A C 1
ATOM 653 O O . PRO A 1 78 ? -6.054 8.705 1.647 1.00 94.88 78 PRO A O 1
ATOM 656 N N . SER A 1 79 ? -5.617 10.582 0.489 1.00 93.81 79 SER A N 1
ATOM 657 C CA . SER A 1 79 ? -6.995 10.826 0.053 1.00 93.81 79 SER A CA 1
ATOM 658 C C . SER A 1 79 ? -7.518 9.753 -0.910 1.00 93.81 79 SER A C 1
ATOM 660 O O . SER A 1 79 ? -8.706 9.442 -0.887 1.00 93.81 79 SER A O 1
ATOM 662 N N . GLU A 1 80 ? -6.649 9.123 -1.707 1.00 93.62 80 GLU A N 1
ATOM 663 C CA . GLU A 1 80 ? -6.999 7.968 -2.543 1.00 93.62 80 GLU A CA 1
ATOM 664 C C . GLU A 1 80 ? -7.016 6.644 -1.774 1.00 93.62 80 GLU A C 1
ATOM 666 O O . GLU A 1 80 ? -7.759 5.734 -2.149 1.00 93.62 80 GLU A O 1
ATOM 671 N N . LEU A 1 81 ? -6.195 6.505 -0.727 1.00 93.94 81 LEU A N 1
ATOM 672 C CA . LEU A 1 81 ? -6.145 5.312 0.122 1.00 93.94 81 LEU A CA 1
ATOM 673 C C . LEU A 1 81 ? -7.380 5.204 1.010 1.00 93.94 81 LEU A C 1
ATOM 675 O O . LEU A 1 81 ? -7.975 4.130 1.109 1.00 93.94 81 LEU A O 1
ATOM 679 N N . ARG A 1 82 ? -7.779 6.314 1.634 1.00 93.56 82 ARG A N 1
ATOM 680 C CA . ARG A 1 82 ? -8.861 6.369 2.620 1.00 93.56 82 ARG A CA 1
ATOM 681 C C . ARG A 1 82 ? -10.171 5.717 2.162 1.00 93.56 82 ARG A C 1
ATOM 683 O O . ARG A 1 82 ? -10.641 4.833 2.875 1.00 93.56 82 ARG A O 1
ATOM 690 N N . PRO A 1 83 ? -10.737 6.035 0.982 1.00 93.88 83 PRO A N 1
ATOM 691 C CA . PRO A 1 83 ? -11.968 5.392 0.524 1.00 93.88 83 PRO A CA 1
ATOM 692 C C . PRO A 1 83 ? -11.788 3.911 0.148 1.00 93.88 83 PRO A C 1
ATOM 694 O O . PRO A 1 83 ? -12.774 3.188 0.048 1.00 93.88 83 PRO A O 1
ATOM 697 N N . ARG A 1 84 ? -10.554 3.421 -0.056 1.00 94.31 84 ARG A N 1
ATOM 698 C CA . ARG A 1 84 ? -10.291 2.012 -0.417 1.00 94.31 84 ARG A CA 1
ATOM 699 C C . ARG A 1 84 ? -10.273 1.080 0.795 1.00 94.31 84 ARG A C 1
ATOM 701 O O . ARG A 1 84 ? -10.399 -0.135 0.612 1.00 94.31 84 ARG A O 1
ATOM 708 N N . TYR A 1 85 ? -10.131 1.625 2.003 1.00 95.69 85 TYR A N 1
ATOM 709 C CA . TYR A 1 85 ? -10.113 0.890 3.267 1.00 95.69 85 TYR A CA 1
ATOM 710 C C . TYR A 1 85 ? -11.317 1.286 4.129 1.00 95.69 85 TYR A C 1
ATOM 712 O O . TYR A 1 85 ? -11.238 2.206 4.937 1.00 95.69 85 TYR A O 1
ATOM 720 N N . GLU A 1 86 ? -12.421 0.549 3.980 1.00 95.50 86 GLU A N 1
ATOM 721 C CA . GLU A 1 86 ? -13.698 0.783 4.680 1.00 95.50 86 GLU A CA 1
ATOM 722 C C . GLU A 1 86 ? -13.526 1.013 6.192 1.00 95.50 86 GLU A C 1
ATOM 724 O O . GLU A 1 86 ? -14.128 1.916 6.764 1.00 95.50 86 GLU A O 1
ATOM 729 N N . LYS A 1 87 ? -12.655 0.226 6.834 1.00 97.56 87 LYS A N 1
ATOM 730 C CA . LYS A 1 87 ? -12.408 0.270 8.279 1.00 97.56 87 LYS A CA 1
ATOM 731 C C . LYS A 1 87 ? -11.278 1.204 8.717 1.00 97.56 87 LYS A C 1
ATOM 733 O O . LYS A 1 87 ? -10.940 1.213 9.898 1.00 97.56 87 LYS A O 1
ATOM 738 N N . LEU A 1 88 ? -10.708 2.017 7.824 1.00 96.38 88 LEU A N 1
ATOM 739 C CA . LEU A 1 88 ? -9.604 2.918 8.183 1.00 96.38 88 LEU A CA 1
ATOM 740 C C . LEU A 1 88 ? -10.026 3.943 9.241 1.00 96.38 88 LEU A C 1
ATOM 742 O O . LEU A 1 88 ? -9.294 4.158 10.205 1.00 96.38 88 LEU A O 1
ATOM 746 N N . GLY A 1 89 ? -11.214 4.540 9.101 1.00 96.12 89 GLY A N 1
ATOM 747 C CA . GLY A 1 89 ? -11.742 5.487 10.088 1.00 96.12 89 GLY A CA 1
ATOM 748 C C . GLY A 1 89 ? -11.878 4.858 11.478 1.00 96.12 89 GLY A C 1
ATOM 749 O O . GLY A 1 89 ? -11.356 5.400 12.452 1.00 96.12 89 GLY A O 1
ATOM 750 N N . ASP A 1 90 ? -12.501 3.680 11.552 1.00 97.88 90 ASP A N 1
ATOM 751 C CA . ASP A 1 90 ? -12.667 2.911 12.792 1.00 97.88 90 ASP A CA 1
ATOM 752 C C . ASP A 1 90 ? -11.312 2.524 13.403 1.00 97.88 90 ASP A C 1
ATOM 754 O O . ASP A 1 90 ? -11.108 2.647 14.612 1.00 97.88 90 ASP A O 1
ATOM 758 N N . PHE A 1 91 ? -10.352 2.116 12.568 1.00 97.88 91 PHE A N 1
ATOM 759 C CA . PHE A 1 91 ? -8.995 1.797 13.001 1.00 97.88 91 PHE A CA 1
ATOM 760 C C . PHE A 1 91 ? -8.289 3.015 13.608 1.00 97.88 91 PHE A C 1
ATOM 762 O O . PHE A 1 91 ? -7.696 2.912 14.679 1.00 97.88 91 PHE A O 1
ATOM 769 N N . VAL A 1 92 ? -8.398 4.191 12.983 1.00 96.88 92 VAL A N 1
ATOM 770 C CA . VAL A 1 92 ? -7.838 5.440 13.525 1.00 96.88 92 VAL A CA 1
ATOM 771 C C . VAL A 1 92 ? -8.447 5.775 14.890 1.00 96.88 92 VAL A C 1
ATOM 773 O O . VAL A 1 92 ? -7.715 6.180 15.794 1.00 96.88 92 VAL A O 1
ATOM 776 N N . GLN A 1 93 ? -9.756 5.578 15.078 1.00 97.69 93 GLN A N 1
ATOM 777 C CA . GLN A 1 93 ? -10.397 5.782 16.384 1.00 97.69 93 GLN A CA 1
ATOM 778 C C . GLN A 1 93 ? -9.926 4.763 17.426 1.00 97.69 93 GLN A C 1
ATOM 780 O O . GLN A 1 93 ? -9.646 5.131 18.568 1.00 97.69 93 GLN A O 1
ATOM 785 N N . LEU A 1 94 ? -9.765 3.497 17.032 1.00 97.94 94 LEU A N 1
ATOM 786 C CA . LEU A 1 94 ? -9.217 2.451 17.894 1.00 97.94 94 LEU A CA 1
ATOM 787 C C . LEU A 1 94 ? -7.799 2.806 18.360 1.00 97.94 94 LEU A C 1
ATOM 789 O O . LEU A 1 94 ? -7.508 2.744 19.553 1.00 97.94 94 LEU A O 1
ATOM 793 N N . VAL A 1 95 ? -6.936 3.244 17.441 1.00 97.56 95 VAL A N 1
ATOM 794 C CA . VAL A 1 95 ? -5.576 3.676 17.781 1.00 97.56 95 VAL A CA 1
ATOM 795 C C . VAL A 1 95 ? -5.608 4.892 18.705 1.00 97.56 95 VAL A C 1
ATOM 797 O O . VAL A 1 95 ? -4.895 4.897 19.698 1.00 97.56 95 VAL A O 1
ATOM 800 N N . LYS A 1 96 ? -6.465 5.893 18.462 1.00 97.06 96 LYS A N 1
ATOM 801 C CA . LYS A 1 96 ? -6.608 7.054 19.366 1.00 97.06 96 LYS A CA 1
ATOM 802 C C . LYS A 1 96 ? -7.061 6.665 20.778 1.00 97.06 96 LYS A C 1
ATOM 804 O O . LYS A 1 96 ? -6.662 7.323 21.732 1.00 97.06 96 LYS A O 1
ATOM 809 N N . LYS A 1 97 ? -7.859 5.602 20.922 1.00 98.25 97 LYS A N 1
ATOM 810 C CA . LYS A 1 97 ? -8.293 5.082 22.227 1.00 98.25 97 LYS A CA 1
ATOM 811 C C . LYS A 1 97 ? -7.146 4.438 23.012 1.00 98.25 97 LYS A C 1
ATOM 813 O O . LYS A 1 97 ? -7.050 4.659 24.215 1.00 98.25 97 LYS A O 1
ATOM 818 N N . TYR A 1 98 ? -6.317 3.625 22.358 1.00 98.31 98 TYR A N 1
ATOM 819 C CA . TYR A 1 98 ? -5.274 2.834 23.032 1.00 98.31 98 TYR A CA 1
ATOM 820 C C . TYR A 1 98 ? -3.886 3.487 23.032 1.00 98.31 98 TYR A C 1
ATOM 822 O O . TYR A 1 98 ? -3.070 3.183 23.897 1.00 98.31 98 TYR A O 1
ATOM 830 N N . ASP A 1 99 ? -3.626 4.402 22.102 1.00 98.25 99 ASP A N 1
ATOM 831 C CA . ASP A 1 99 ? -2.404 5.200 22.004 1.00 98.25 99 ASP A CA 1
ATOM 832 C C . ASP A 1 99 ? -2.749 6.693 21.813 1.00 98.25 99 ASP A C 1
ATOM 834 O O . ASP A 1 99 ? -2.500 7.279 20.749 1.00 98.25 99 ASP A O 1
ATOM 838 N N . PRO A 1 100 ? -3.367 7.336 22.826 1.00 97.00 100 PRO A N 1
ATOM 839 C CA . PRO A 1 100 ? -3.808 8.728 22.730 1.00 97.00 100 PRO A CA 1
ATOM 840 C C . PRO A 1 100 ? -2.642 9.707 22.547 1.00 97.00 100 PRO A C 1
ATOM 842 O O . PRO A 1 100 ? -2.796 10.722 21.872 1.00 97.00 100 PRO A O 1
ATOM 845 N N . ALA A 1 101 ? -1.471 9.385 23.104 1.00 97.31 101 ALA A N 1
ATOM 846 C CA . ALA A 1 101 ? -0.254 10.183 22.969 1.00 97.31 101 ALA A CA 1
ATOM 847 C C . ALA A 1 101 ? 0.526 9.893 21.671 1.00 97.31 101 ALA A C 1
ATOM 849 O O . ALA A 1 101 ? 1.501 10.582 21.383 1.00 97.31 101 ALA A O 1
ATOM 850 N N . GLY A 1 102 ? 0.119 8.889 20.885 1.00 97.06 102 GLY A N 1
ATOM 851 C CA . GLY A 1 102 ? 0.753 8.556 19.611 1.00 97.06 102 GLY A CA 1
ATOM 852 C C . GLY A 1 102 ? 2.170 7.990 19.738 1.00 97.06 102 GLY A C 1
ATOM 853 O O . GLY A 1 102 ? 2.977 8.196 18.834 1.00 97.06 102 GLY A O 1
ATOM 854 N N . LYS A 1 103 ? 2.486 7.279 20.827 1.00 98.25 103 LYS A N 1
ATOM 855 C CA . LYS A 1 103 ? 3.811 6.694 21.085 1.00 98.25 103 LYS A CA 1
ATOM 856 C C . LYS A 1 103 ? 4.282 5.773 19.956 1.00 98.25 103 LYS A C 1
ATOM 858 O O . LYS A 1 103 ? 5.483 5.679 19.719 1.00 98.25 103 LYS A O 1
ATOM 863 N N . PHE A 1 104 ? 3.358 5.096 19.274 1.00 97.62 104 PHE A N 1
ATOM 864 C CA . PHE A 1 104 ? 3.673 4.160 18.190 1.00 97.62 104 PHE A CA 1
ATOM 865 C C . PHE A 1 104 ? 3.512 4.767 16.791 1.00 97.62 104 PHE A C 1
ATOM 867 O O . PHE A 1 104 ? 3.634 4.052 15.794 1.00 97.62 104 PHE A O 1
ATOM 874 N N . ARG A 1 105 ? 3.235 6.072 16.684 1.00 96.12 105 ARG A N 1
ATOM 875 C CA . ARG A 1 105 ? 3.137 6.753 15.388 1.00 96.12 105 ARG A CA 1
ATOM 876 C C . ARG A 1 105 ? 4.520 7.091 14.846 1.00 96.12 105 ARG A C 1
ATOM 878 O O . ARG A 1 105 ? 5.445 7.408 15.584 1.00 96.12 105 ARG A O 1
ATOM 885 N N . ASN A 1 106 ? 4.635 7.049 13.527 1.00 97.38 106 ASN A N 1
ATOM 886 C CA . ASN A 1 106 ? 5.813 7.470 12.780 1.00 97.38 106 ASN A CA 1
ATOM 887 C C . ASN A 1 106 ? 5.376 8.209 11.507 1.00 97.38 106 ASN A C 1
ATOM 889 O O . ASN A 1 106 ? 4.183 8.270 11.198 1.00 97.38 106 ASN A O 1
ATOM 893 N N . ASP A 1 107 ? 6.337 8.725 10.743 1.00 97.75 107 ASP A N 1
ATOM 894 C CA . ASP A 1 107 ? 6.070 9.488 9.515 1.00 97.75 107 ASP A CA 1
ATOM 895 C C . ASP A 1 107 ? 5.229 8.711 8.501 1.00 97.75 107 ASP A C 1
ATOM 897 O O . ASP A 1 107 ? 4.368 9.280 7.830 1.00 97.75 107 ASP A O 1
ATOM 901 N N . TYR A 1 108 ? 5.423 7.393 8.428 1.00 97.06 108 TYR A N 1
ATOM 902 C CA . TYR A 1 108 ? 4.649 6.528 7.549 1.00 97.06 108 TYR A CA 1
ATOM 903 C C . TYR A 1 108 ? 3.164 6.503 7.933 1.00 97.06 108 TYR A C 1
ATOM 905 O O . TYR A 1 108 ? 2.299 6.682 7.075 1.00 97.06 108 TYR A O 1
ATOM 913 N N . LEU A 1 109 ? 2.854 6.291 9.213 1.00 96.75 109 LEU A N 1
ATOM 914 C CA . LEU A 1 109 ? 1.473 6.267 9.696 1.00 96.75 109 LEU A CA 1
ATOM 915 C C . LEU A 1 1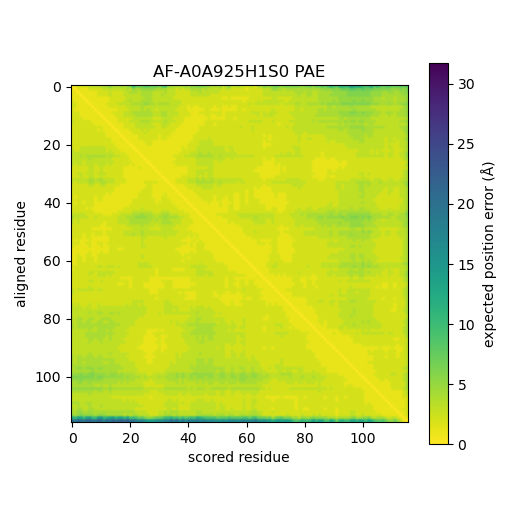09 ? 0.850 7.663 9.635 1.00 96.75 109 LEU A C 1
ATOM 917 O O . LEU A 1 109 ? -0.308 7.793 9.239 1.00 96.75 109 LEU A O 1
ATOM 921 N N . ASN A 1 110 ? 1.622 8.699 9.969 1.00 96.25 110 ASN A N 1
ATOM 922 C CA . ASN A 1 110 ? 1.177 10.087 9.882 1.00 96.25 110 ASN A CA 1
ATOM 923 C C . ASN A 1 110 ? 0.789 10.453 8.450 1.00 96.25 110 ASN A C 1
ATOM 925 O O . ASN A 1 110 ? -0.286 10.995 8.236 1.00 96.25 110 ASN A O 1
ATOM 929 N N . THR A 1 111 ? 1.610 10.070 7.473 1.00 96.12 111 THR A N 1
ATOM 930 C CA . THR A 1 111 ? 1.325 10.316 6.057 1.00 96.12 111 THR A CA 1
ATOM 931 C C . THR A 1 111 ? 0.110 9.524 5.587 1.00 96.12 111 THR A C 1
ATOM 933 O O . THR A 1 111 ? -0.786 10.092 4.985 1.00 96.12 111 THR A O 1
ATOM 936 N N . ASN A 1 112 ? 0.054 8.214 5.843 1.00 96.25 112 ASN A N 1
ATOM 937 C CA . ASN A 1 112 ? -0.907 7.345 5.153 1.00 96.25 112 ASN A CA 1
ATOM 938 C C . ASN A 1 112 ? -2.246 7.152 5.879 1.00 96.25 112 ASN A C 1
ATOM 940 O O . ASN A 1 112 ? -3.233 6.820 5.226 1.00 96.25 112 ASN A O 1
ATOM 944 N N . LEU A 1 113 ? -2.285 7.300 7.208 1.00 94.75 113 LEU A N 1
ATOM 945 C CA . LEU A 1 113 ? -3.479 7.018 8.019 1.00 94.75 113 LEU A CA 1
ATOM 946 C C . LEU A 1 113 ? -4.024 8.246 8.751 1.00 94.75 113 LEU A C 1
ATOM 948 O O . LEU A 1 113 ? -5.236 8.343 8.935 1.00 94.75 113 LEU A O 1
ATOM 952 N N . PHE A 1 114 ? -3.145 9.143 9.207 1.00 93.25 114 PHE A N 1
ATOM 953 C CA . PHE A 1 114 ? -3.529 10.302 10.023 1.00 93.25 114 PHE A CA 1
ATOM 954 C C . PHE A 1 114 ? -3.477 11.639 9.276 1.00 93.25 114 PHE A C 1
ATOM 956 O O . PHE A 1 114 ? -3.756 12.658 9.899 1.00 93.25 114 PHE A O 1
ATOM 963 N N . ALA A 1 115 ? -3.141 11.644 7.984 1.00 87.31 115 ALA A N 1
ATOM 964 C CA . ALA A 1 115 ? -3.277 12.830 7.151 1.00 87.31 115 ALA A CA 1
ATOM 965 C C . ALA A 1 115 ? -4.763 13.191 6.982 1.00 87.31 115 ALA A C 1
ATOM 967 O O . ALA A 1 115 ? -5.618 12.297 6.896 1.00 87.31 115 ALA A O 1
ATOM 968 N N . ASP A 1 116 ? -5.040 14.495 6.971 1.00 63.53 116 ASP A N 1
ATOM 969 C CA . ASP A 1 116 ? -6.381 15.058 6.777 1.00 63.53 116 ASP A CA 1
ATOM 970 C C . ASP A 1 116 ? -6.926 14.780 5.366 1.00 63.53 116 ASP A C 1
ATOM 972 O O . ASP A 1 116 ? -6.172 14.951 4.377 1.00 63.53 116 ASP A O 1
#

Secondary structure (DSSP, 8-state):
-GGGGHHHHGGGEEEEEEEEE--B--TT-TTBTS-EEEEEEEE-S-HHHHHHHHHHHHHHHGGG-----TTS-----HHHHGGG-TTHHHHHHHHHHH-TT-TT--HHHHHHTS--

Foldseek 3Di:
DCVVCCVLQVVFFPDKDKDWDAADCPQLDQRHVHTDIDIDTDTHPPVVSVVVCQVVNCVVCVVVLGADDLPDDHDDFLVSNVVSRPCLVVVVVVCCVVPVVCPVDDPSCCGNRVDD

Sequence (116 aa):
AVERLRDRITPHLLISEIRTVAADDLWMSPCYKRPSVAIHFTWKQEWPAVKRLLPLIERELSPFQPRPHWAKLFTLSPSELRPRYEKLGDFVQLVKKYDPAGKFRNDYLNTNLFAD

Radius of gyration: 15.69 Å; Cα contacts (8 Å, |Δi|>4): 119; chains: 1; bounding box: 31×30×45 Å

Mean predicted aligned error: 2.5 Å

pLDDT: mean 96.79, std 3.55, range [63.53, 98.69]

Nearest PDB structures (foldseek):
  8ot8-assembly1_D  TM=9.895E-01  e=1.320E-11  Actinomycetota bacterium
  8ot8-assembly1_C  TM=9.899E-01  e=2.067E-11  Actinomycetota bacterium
  8ot8-assembly1_B  TM=9.891E-01  e=6.147E-11  Actinomycetota bacterium
  8ot8-assembly1_A  TM=9.905E-01  e=1.095E-10  Actinomycetota bacterium
  2vfu-assembly1_A  TM=9.859E-01  e=1.616E-09  Streptomyces coelicolor A3(2)

Solvent-accessible surface area (backbone atoms only — not comparable to full-atom values): 7212 Å² total; per-residue (Å²): 98,71,73,82,43,40,89,75,45,56,86,49,44,73,49,73,51,80,48,79,43,72,52,42,87,49,58,86,44,72,31,44,79,32,69,36,77,47,83,46,77,42,64,52,99,47,59,80,60,52,66,67,44,42,56,56,52,51,56,56,41,46,93,70,67,74,60,74,60,83,97,54,93,76,69,79,48,41,80,65,46,51,82,74,32,86,38,48,67,60,48,53,52,52,45,46,71,79,40,72,87,44,84,87,61,48,73,69,48,41,52,58,72,66,52,132